Protein AF-D2V2L0-F1 (afdb_monomer_lite)

Structure (mmCIF, N/CA/C/O backbone):
data_AF-D2V2L0-F1
#
_entry.id   AF-D2V2L0-F1
#
loop_
_atom_site.group_PDB
_atom_site.id
_atom_site.type_symbol
_atom_site.label_atom_id
_atom_site.label_alt_id
_atom_site.label_comp_id
_atom_site.label_asym_id
_atom_site.label_entity_id
_atom_site.label_seq_id
_atom_site.pdbx_PDB_ins_code
_atom_site.Cartn_x
_atom_site.Cartn_y
_atom_site.Cartn_z
_atom_site.occupancy
_atom_site.B_iso_or_equiv
_atom_site.auth_seq_id
_atom_site.auth_comp_id
_atom_site.auth_asym_id
_atom_site.auth_atom_id
_atom_site.pdbx_PDB_model_num
ATOM 1 N N . MET A 1 1 ? 0.608 -14.419 1.369 1.00 51.03 1 MET A N 1
ATOM 2 C CA . MET A 1 1 ? 0.044 -13.371 0.483 1.00 51.03 1 MET A CA 1
ATOM 3 C C . MET A 1 1 ? -1.424 -13.650 0.174 1.00 51.03 1 MET A C 1
ATOM 5 O O . MET A 1 1 ? -1.750 -14.780 -0.152 1.00 51.03 1 MET A O 1
ATOM 9 N N . ASP A 1 2 ? -2.301 -12.648 0.301 1.00 59.75 2 ASP A N 1
ATOM 10 C CA . ASP A 1 2 ? -3.680 -12.702 -0.222 1.00 59.75 2 ASP A CA 1
ATOM 11 C C . ASP A 1 2 ? -3.612 -12.845 -1.754 1.00 59.75 2 ASP A C 1
ATOM 13 O O . ASP A 1 2 ? -2.898 -12.073 -2.403 1.00 59.75 2 ASP A O 1
ATOM 17 N N . ASP A 1 3 ? -4.326 -13.817 -2.333 1.00 65.12 3 ASP A N 1
ATOM 18 C CA . ASP A 1 3 ? -4.292 -14.139 -3.772 1.00 65.12 3 ASP A CA 1
ATOM 19 C C . ASP A 1 3 ? -4.482 -12.898 -4.664 1.00 65.12 3 ASP A C 1
ATOM 21 O O . ASP A 1 3 ? -3.938 -12.807 -5.766 1.00 65.12 3 ASP A O 1
ATOM 25 N N . LYS A 1 4 ? -5.214 -11.890 -4.177 1.00 64.75 4 LYS A N 1
ATOM 26 C CA . LYS A 1 4 ? -5.497 -10.653 -4.920 1.00 64.75 4 LYS A CA 1
ATOM 27 C C . LYS A 1 4 ? -4.318 -9.687 -4.960 1.00 64.75 4 LYS A C 1
ATOM 29 O O . LYS A 1 4 ? -4.199 -8.914 -5.911 1.00 64.75 4 LYS A O 1
ATOM 34 N N . VAL A 1 5 ? -3.461 -9.710 -3.943 1.00 65.12 5 VAL A N 1
ATOM 35 C CA . VAL A 1 5 ? -2.229 -8.909 -3.892 1.00 65.12 5 VAL A CA 1
ATOM 36 C C . VAL A 1 5 ? -1.216 -9.468 -4.874 1.00 65.12 5 VAL A C 1
ATOM 38 O O . VAL A 1 5 ? -0.637 -8.715 -5.656 1.00 65.12 5 VAL A O 1
ATOM 41 N N . GLU A 1 6 ? -1.057 -10.790 -4.879 1.00 68.88 6 GLU A N 1
ATOM 42 C CA . GLU A 1 6 ? -0.180 -11.472 -5.827 1.00 68.88 6 GLU A CA 1
ATOM 43 C C . GLU A 1 6 ? -0.696 -11.299 -7.266 1.00 68.88 6 GLU A C 1
ATOM 45 O O . GLU A 1 6 ? 0.087 -11.006 -8.169 1.00 68.88 6 GLU A O 1
ATOM 50 N N . GLU A 1 7 ? -2.013 -11.358 -7.497 1.00 75.69 7 GLU A N 1
ATOM 51 C CA . GLU A 1 7 ? -2.607 -11.073 -8.810 1.00 75.69 7 GLU A CA 1
ATOM 52 C C . GLU A 1 7 ? -2.382 -9.616 -9.258 1.00 75.69 7 GLU A C 1
ATOM 54 O O . GLU A 1 7 ? -2.022 -9.365 -10.414 1.00 75.69 7 GLU A O 1
ATOM 59 N N . PHE A 1 8 ? -2.571 -8.641 -8.360 1.00 74.75 8 PHE A N 1
ATOM 60 C CA . PHE A 1 8 ? -2.353 -7.227 -8.671 1.00 74.75 8 PHE A CA 1
ATOM 61 C C . PHE A 1 8 ? -0.879 -6.943 -8.973 1.00 74.75 8 PHE A C 1
ATOM 63 O O . PHE A 1 8 ? -0.580 -6.284 -9.975 1.00 74.75 8 PHE A O 1
ATOM 70 N N . GLY A 1 9 ? 0.021 -7.475 -8.141 1.00 74.44 9 GLY A N 1
ATOM 71 C CA . GLY A 1 9 ? 1.466 -7.400 -8.322 1.00 74.44 9 GLY A CA 1
ATOM 72 C C . GLY A 1 9 ? 1.893 -8.014 -9.650 1.00 74.44 9 GLY A C 1
ATOM 73 O O . GLY A 1 9 ? 2.513 -7.332 -10.453 1.00 74.44 9 GLY A O 1
ATOM 74 N N . ASN A 1 10 ? 1.463 -9.237 -9.965 1.00 74.88 10 ASN A N 1
ATOM 75 C CA . ASN A 1 10 ? 1.812 -9.908 -11.223 1.00 74.88 10 ASN A CA 1
ATOM 76 C C . ASN A 1 10 ? 1.365 -9.152 -12.484 1.00 74.88 10 ASN A C 1
ATOM 78 O O . ASN A 1 10 ? 2.036 -9.252 -13.515 1.00 74.88 10 ASN A O 1
ATOM 82 N N . LYS A 1 11 ? 0.248 -8.415 -12.406 1.00 75.62 11 LYS A N 1
ATOM 83 C CA . LYS A 1 11 ? -0.292 -7.599 -13.507 1.00 75.62 11 LYS A CA 1
ATOM 84 C C . LYS A 1 11 ? 0.425 -6.263 -13.697 1.00 75.62 11 LYS A C 1
ATOM 86 O O . LYS A 1 11 ? 0.412 -5.744 -14.808 1.00 75.62 11 LYS A O 1
ATOM 91 N N . HIS A 1 12 ? 0.997 -5.691 -12.637 1.00 76.00 12 HIS A N 1
ATOM 92 C CA . HIS A 1 12 ? 1.536 -4.326 -12.667 1.00 76.00 12 HIS A CA 1
ATOM 93 C C . HIS A 1 12 ? 3.039 -4.240 -12.389 1.00 76.00 12 HIS A C 1
ATOM 95 O O . HIS A 1 12 ? 3.622 -3.195 -12.647 1.00 76.00 12 HIS A O 1
ATOM 101 N N . CYS A 1 13 ? 3.693 -5.304 -11.916 1.00 75.25 13 CYS A N 1
ATOM 102 C CA . CYS A 1 13 ? 5.120 -5.289 -11.591 1.00 75.25 13 CYS A CA 1
ATOM 103 C C . CYS A 1 13 ? 6.011 -5.070 -12.820 1.00 75.25 13 CYS A C 1
ATOM 105 O O . CYS A 1 13 ? 7.133 -4.600 -12.684 1.00 75.25 13 CYS A O 1
ATOM 107 N N . ASP A 1 14 ? 5.532 -5.389 -14.025 1.00 75.00 14 ASP A N 1
ATOM 108 C CA . ASP A 1 14 ? 6.360 -5.391 -15.235 1.00 75.00 14 ASP A CA 1
ATOM 109 C C . ASP A 1 14 ? 6.899 -3.997 -15.587 1.00 75.00 14 ASP A C 1
ATOM 111 O O . ASP A 1 14 ? 8.037 -3.902 -16.051 1.00 75.00 14 ASP A O 1
ATOM 115 N N . ILE A 1 15 ? 6.155 -2.932 -15.257 1.00 75.62 15 ILE A N 1
ATOM 116 C CA . ILE A 1 15 ? 6.583 -1.545 -15.489 1.00 75.62 15 ILE A CA 1
ATOM 117 C C . ILE A 1 15 ? 7.698 -1.092 -14.539 1.00 75.62 15 ILE A C 1
ATOM 119 O O . ILE A 1 15 ? 8.388 -0.137 -14.861 1.00 75.62 15 ILE A O 1
ATOM 123 N N . PHE A 1 16 ? 7.879 -1.744 -13.382 1.00 74.19 16 PHE A N 1
ATOM 124 C CA . PHE A 1 16 ? 8.850 -1.321 -12.369 1.00 74.19 16 PHE A CA 1
ATOM 125 C C . PHE A 1 16 ? 10.247 -1.799 -12.741 1.00 74.19 16 PHE A C 1
ATOM 127 O O . PHE A 1 16 ? 10.535 -2.994 -12.687 1.00 74.19 16 PHE A O 1
ATOM 134 N N . GLU A 1 17 ? 11.136 -0.896 -13.121 1.00 75.00 17 GLU A N 1
ATOM 135 C CA . GLU A 1 17 ? 12.518 -1.252 -13.438 1.00 75.00 17 GLU A CA 1
ATOM 136 C C . GLU A 1 17 ? 13.345 -1.471 -12.160 1.00 75.00 17 GLU A C 1
ATOM 138 O O . GLU A 1 17 ? 13.290 -0.687 -11.217 1.00 75.00 17 GLU A O 1
ATOM 143 N N . ILE A 1 18 ? 14.072 -2.596 -12.092 1.00 67.31 18 ILE A N 1
ATOM 144 C CA . ILE A 1 18 ? 14.776 -3.015 -10.866 1.00 67.31 18 ILE A CA 1
ATOM 145 C C . ILE A 1 18 ? 16.053 -2.189 -10.654 1.00 67.31 18 ILE A C 1
ATOM 147 O O . ILE A 1 18 ? 16.401 -1.905 -9.505 1.00 67.31 18 ILE A O 1
ATOM 151 N N . ASP A 1 19 ? 16.684 -1.758 -11.747 1.00 64.50 19 ASP A N 1
ATOM 152 C CA . ASP A 1 19 ? 18.007 -1.124 -11.764 1.00 64.50 19 ASP A CA 1
ATOM 153 C C . ASP A 1 19 ? 17.977 0.364 -12.173 1.00 64.50 19 ASP A C 1
ATOM 155 O O . ASP A 1 19 ? 19.029 0.972 -12.351 1.00 64.50 19 ASP A O 1
ATOM 159 N N . GLU A 1 20 ? 16.795 0.978 -12.313 1.00 68.62 20 GLU A N 1
ATOM 160 C CA . GLU A 1 20 ? 16.679 2.427 -12.539 1.00 68.62 20 GLU A CA 1
ATOM 161 C C . GLU A 1 20 ? 16.736 3.205 -11.212 1.00 68.62 20 GLU A C 1
ATOM 163 O O . GLU A 1 20 ? 15.976 2.930 -10.278 1.00 68.62 20 GLU A O 1
ATOM 168 N N . GLU A 1 21 ? 17.607 4.221 -11.147 1.00 58.66 21 GLU A N 1
ATOM 169 C CA . GLU A 1 21 ? 17.609 5.225 -10.069 1.00 58.66 21 GLU A CA 1
ATOM 170 C C . GLU A 1 21 ? 16.459 6.238 -10.211 1.00 58.66 21 GLU A C 1
ATOM 172 O O . GLU A 1 21 ? 15.998 6.792 -9.212 1.00 58.66 21 GLU A O 1
ATOM 177 N N . GLU A 1 22 ? 15.972 6.476 -11.433 1.00 69.12 22 GLU A N 1
ATOM 178 C CA . GLU A 1 22 ? 14.918 7.453 -11.709 1.00 69.12 22 GLU A CA 1
ATOM 179 C C . GLU A 1 22 ? 13.533 6.792 -11.711 1.00 69.12 22 GLU A C 1
ATOM 181 O O . GLU A 1 22 ? 13.238 5.888 -12.489 1.00 69.12 22 GLU A O 1
ATOM 186 N N . GLN A 1 23 ? 12.652 7.253 -10.823 1.00 68.56 23 GLN A N 1
ATOM 187 C CA . GLN A 1 23 ? 11.295 6.726 -10.726 1.00 68.56 23 GLN A CA 1
ATOM 188 C C . GLN A 1 23 ? 10.372 7.402 -11.744 1.00 68.56 23 GLN A C 1
ATOM 190 O O . GLN A 1 23 ? 10.191 8.622 -11.736 1.00 68.56 23 GLN A O 1
ATOM 195 N N . LYS A 1 24 ? 9.728 6.602 -12.597 1.00 77.56 24 LYS A N 1
ATOM 196 C CA . LYS A 1 24 ? 8.778 7.090 -13.602 1.00 77.56 24 LYS A CA 1
ATOM 197 C C . LYS A 1 24 ? 7.480 7.573 -12.936 1.00 77.56 24 LYS A C 1
ATOM 199 O O . LYS A 1 24 ? 6.938 6.911 -12.055 1.00 77.56 24 LYS A O 1
ATOM 204 N N . LEU A 1 25 ? 6.902 8.679 -13.428 1.00 77.25 25 LEU A N 1
ATOM 205 C CA . LEU A 1 25 ? 5.589 9.211 -12.988 1.00 77.25 25 LEU A CA 1
ATOM 206 C C . LEU A 1 25 ? 4.455 8.171 -13.062 1.00 77.25 25 LEU A C 1
ATOM 208 O O . LEU A 1 25 ? 3.466 8.239 -12.331 1.00 77.25 25 LEU A O 1
ATOM 212 N N . GLU A 1 26 ? 4.596 7.192 -13.951 1.00 75.56 26 GLU A N 1
ATOM 213 C CA . GLU A 1 26 ? 3.658 6.085 -14.114 1.00 75.56 26 GLU A CA 1
ATOM 214 C C . GLU A 1 26 ? 3.596 5.168 -12.879 1.00 75.56 26 GLU A C 1
ATOM 216 O O . GLU A 1 26 ? 2.538 4.595 -12.605 1.00 75.56 26 GLU A O 1
ATOM 221 N N . TYR A 1 27 ? 4.667 5.093 -12.077 1.00 78.31 27 TYR A N 1
ATOM 222 C CA . TYR A 1 27 ? 4.702 4.315 -10.831 1.00 78.31 27 TYR A CA 1
ATOM 223 C C . TYR A 1 27 ? 3.734 4.897 -9.799 1.00 78.31 27 TYR A C 1
ATOM 225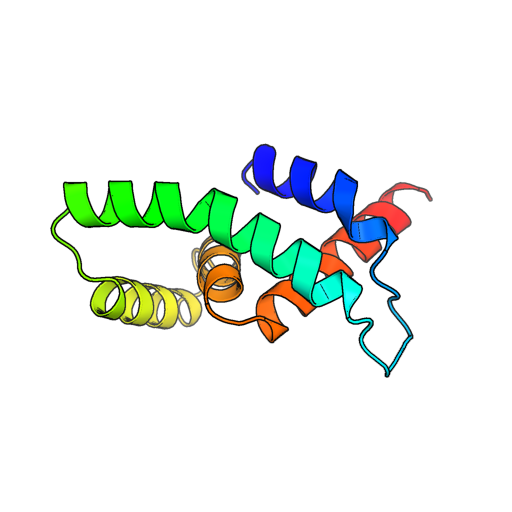 O O . TYR A 1 27 ? 2.970 4.158 -9.174 1.00 78.31 27 TYR A O 1
ATOM 233 N N . THR A 1 28 ? 3.655 6.227 -9.709 1.00 76.19 28 THR A N 1
ATOM 234 C CA . THR A 1 28 ? 2.690 6.937 -8.856 1.00 76.19 28 THR A CA 1
ATOM 235 C C . THR A 1 28 ? 1.244 6.661 -9.276 1.00 76.19 28 THR A C 1
ATOM 237 O O . THR A 1 28 ? 0.355 6.547 -8.433 1.00 76.19 28 THR A O 1
ATOM 240 N N . ASN A 1 29 ? 0.978 6.490 -10.574 1.00 78.94 29 ASN A N 1
ATOM 241 C CA . ASN A 1 29 ? -0.365 6.150 -11.055 1.00 78.94 29 ASN A CA 1
ATOM 242 C C . ASN A 1 29 ? -0.786 4.732 -10.650 1.00 78.94 29 ASN A C 1
ATOM 244 O O . ASN A 1 29 ? -1.952 4.513 -10.309 1.00 78.94 29 ASN A O 1
ATOM 248 N N . VAL A 1 30 ? 0.139 3.770 -10.676 1.00 78.62 30 VAL A N 1
ATOM 249 C CA . VAL A 1 30 ? -0.122 2.405 -10.196 1.00 78.62 30 VAL A CA 1
ATOM 250 C C . VAL A 1 30 ? -0.266 2.380 -8.678 1.00 78.62 30 VAL A C 1
ATOM 252 O O . VAL A 1 30 ? -1.198 1.746 -8.182 1.00 78.62 30 VAL A O 1
ATOM 255 N N . TYR A 1 31 ? 0.564 3.135 -7.959 1.00 76.69 31 TYR A N 1
ATOM 256 C CA . TYR A 1 31 ? 0.428 3.326 -6.518 1.00 76.69 31 TYR A CA 1
ATOM 257 C C . TYR A 1 31 ? -0.958 3.862 -6.149 1.00 76.69 31 TYR A C 1
ATOM 259 O O . TYR A 1 31 ? -1.672 3.241 -5.373 1.00 76.69 31 TYR A O 1
ATOM 267 N N . ASN A 1 32 ? -1.422 4.933 -6.796 1.00 77.19 32 ASN A N 1
ATOM 268 C CA . ASN A 1 32 ? -2.747 5.502 -6.532 1.00 77.19 32 ASN A CA 1
ATOM 269 C C . ASN A 1 32 ? -3.899 4.519 -6.817 1.00 77.19 32 ASN A C 1
ATOM 271 O O . ASN A 1 32 ? -4.927 4.548 -6.138 1.00 77.19 32 ASN A O 1
ATOM 275 N N . LYS A 1 33 ? -3.755 3.647 -7.826 1.00 77.88 33 LYS A N 1
ATOM 276 C CA . LYS A 1 33 ? -4.736 2.581 -8.105 1.00 77.88 33 LYS A CA 1
ATOM 277 C C . LYS A 1 33 ? -4.730 1.510 -7.020 1.00 77.88 33 LYS A C 1
ATOM 279 O O . LYS A 1 33 ? -5.800 1.048 -6.633 1.00 77.88 33 LYS A O 1
ATOM 284 N N . PHE A 1 34 ? -3.546 1.133 -6.550 1.00 75.31 34 PHE A N 1
ATOM 285 C CA . PHE A 1 34 ? -3.372 0.178 -5.467 1.00 75.31 34 PHE A CA 1
ATOM 286 C C . PHE A 1 34 ? -3.952 0.721 -4.157 1.00 75.31 34 PHE A C 1
ATOM 288 O O . PHE A 1 34 ? -4.843 0.098 -3.587 1.00 75.31 34 PHE A O 1
ATOM 295 N N . VAL A 1 35 ? -3.557 1.934 -3.763 1.00 74.44 35 VAL A N 1
ATOM 296 C CA . VAL A 1 35 ? -4.064 2.640 -2.580 1.00 74.44 35 VAL A CA 1
ATOM 297 C C . VAL A 1 35 ? -5.593 2.697 -2.595 1.00 74.44 35 VAL A C 1
ATOM 299 O O . VAL A 1 35 ? -6.218 2.200 -1.668 1.00 74.44 35 VAL A O 1
ATOM 302 N N . LYS A 1 36 ? -6.233 3.139 -3.688 1.00 77.31 36 LYS A N 1
ATOM 303 C CA . LYS A 1 36 ? -7.709 3.185 -3.773 1.00 77.31 36 LYS A CA 1
ATOM 304 C C . LYS A 1 36 ? -8.403 1.829 -3.607 1.00 77.31 36 LYS A C 1
ATOM 306 O O . LYS A 1 36 ? -9.501 1.759 -3.045 1.00 77.31 36 LYS A O 1
ATOM 311 N N . LEU A 1 37 ? -7.806 0.756 -4.130 1.00 73.81 37 LEU A N 1
ATOM 312 C CA . LEU A 1 37 ? -8.381 -0.591 -4.057 1.00 73.81 37 LEU A CA 1
ATOM 313 C C . LEU A 1 37 ? -8.445 -1.102 -2.609 1.00 73.81 37 LEU A C 1
ATOM 315 O O . LEU A 1 37 ? -9.344 -1.869 -2.259 1.00 73.81 37 LEU A O 1
ATOM 319 N N . PHE A 1 38 ? -7.491 -0.677 -1.785 1.00 73.38 38 PHE A N 1
ATOM 320 C CA . PHE A 1 38 ? -7.330 -1.143 -0.414 1.00 73.38 38 PHE A CA 1
ATOM 321 C C . PHE A 1 38 ? -7.848 -0.144 0.622 1.00 73.38 38 PHE A C 1
ATOM 323 O O . PHE A 1 38 ? -8.472 -0.586 1.581 1.00 73.38 38 PHE A O 1
ATOM 330 N N . GLU A 1 39 ? -7.708 1.167 0.406 1.00 74.81 39 GLU A N 1
ATOM 331 C CA . GLU A 1 39 ? -8.261 2.216 1.275 1.00 74.81 39 GLU A CA 1
ATOM 332 C C . GLU A 1 39 ? -9.755 2.020 1.499 1.00 74.81 39 GLU A C 1
ATOM 334 O O . GLU A 1 39 ? -10.196 2.028 2.637 1.00 74.81 39 GLU A O 1
ATOM 339 N N . SER A 1 40 ? -10.529 1.750 0.445 1.00 73.06 40 SER A N 1
ATOM 340 C CA . SER A 1 40 ? -11.978 1.535 0.578 1.00 73.06 40 SER A CA 1
ATOM 341 C C . SER A 1 40 ? -12.333 0.362 1.503 1.00 73.06 40 SER A C 1
ATOM 343 O O . SER A 1 40 ? -13.263 0.462 2.301 1.00 73.06 40 SER A O 1
ATOM 345 N N . LYS A 1 41 ? -11.566 -0.734 1.453 1.00 71.50 41 LYS A N 1
ATOM 346 C CA . LYS A 1 41 ? -11.767 -1.903 2.324 1.00 71.50 41 LYS A CA 1
ATOM 347 C C . LYS A 1 41 ? -11.260 -1.677 3.739 1.00 71.50 41 LYS A C 1
ATOM 349 O O . LYS A 1 41 ? -11.918 -2.091 4.690 1.00 71.50 41 LYS A O 1
ATOM 354 N N . VAL A 1 42 ? -10.084 -1.068 3.877 1.00 73.31 42 VAL A N 1
ATOM 355 C CA . VAL A 1 42 ? -9.487 -0.759 5.179 1.00 73.31 42 VAL A CA 1
ATOM 356 C C . VAL A 1 42 ? -10.375 0.246 5.903 1.00 73.31 42 VAL A C 1
ATOM 358 O O . VAL A 1 42 ? -10.715 0.025 7.056 1.00 73.31 42 VAL A O 1
ATOM 361 N N . GLU A 1 43 ? -10.853 1.282 5.221 1.00 76.81 43 GLU A N 1
ATOM 362 C CA . GLU A 1 43 ? -11.772 2.270 5.781 1.00 76.81 43 GLU A CA 1
ATOM 363 C C . GLU A 1 43 ? -13.098 1.632 6.223 1.00 76.81 43 GLU A C 1
ATOM 365 O O . GLU A 1 43 ? -13.592 1.944 7.307 1.00 76.81 43 GLU A O 1
ATOM 370 N N . GLU A 1 44 ? -13.659 0.704 5.440 1.00 78.75 44 GLU A N 1
ATOM 371 C CA . GLU A 1 44 ? -14.867 -0.036 5.824 1.00 78.75 44 GLU A CA 1
ATOM 372 C C . GLU A 1 44 ? -14.632 -0.929 7.057 1.00 78.75 44 GLU A C 1
ATOM 374 O O . GLU A 1 44 ? -15.423 -0.896 8.002 1.00 78.75 44 GLU A O 1
ATOM 379 N N . LEU A 1 45 ? -13.514 -1.661 7.105 1.00 75.56 45 LEU A N 1
ATOM 380 C CA . LEU A 1 45 ? -13.114 -2.488 8.252 1.00 75.56 45 LEU A CA 1
ATOM 381 C C . LEU A 1 45 ? -12.866 -1.661 9.520 1.00 75.56 45 LEU A C 1
ATOM 383 O O . LEU A 1 45 ? -13.309 -2.039 10.606 1.00 75.56 45 LEU A O 1
AT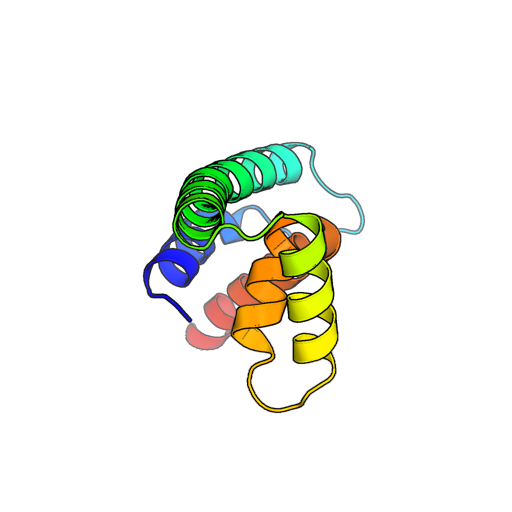OM 387 N N . LEU A 1 46 ? -12.171 -0.531 9.389 1.00 79.19 46 LEU A N 1
ATOM 388 C CA . LEU A 1 46 ? -11.878 0.382 10.491 1.00 79.19 46 LEU A CA 1
ATOM 389 C C . LEU A 1 46 ? -13.159 1.013 11.037 1.00 79.19 46 LEU A C 1
ATOM 391 O O . LEU A 1 46 ? -13.368 1.010 12.250 1.00 79.19 46 LEU A O 1
ATOM 395 N N . LYS A 1 47 ? -14.066 1.449 10.152 1.00 80.25 47 LYS A N 1
ATOM 396 C CA . LYS A 1 47 ? -15.395 1.952 10.532 1.00 80.25 47 LYS A CA 1
ATOM 397 C C . LYS A 1 47 ? -16.218 0.898 11.267 1.00 80.25 47 LYS A C 1
ATOM 399 O O . LYS A 1 47 ? -16.819 1.219 12.287 1.00 80.25 47 LYS A O 1
ATOM 404 N N . GLN A 1 48 ? -16.223 -0.349 10.793 1.00 81.81 48 GLN A N 1
ATOM 405 C CA . GLN A 1 48 ? -16.933 -1.448 11.461 1.00 81.81 48 GLN A CA 1
ATOM 406 C C . GLN A 1 48 ? -16.376 -1.746 12.858 1.00 81.81 48 GLN A C 1
ATOM 408 O O . GLN A 1 48 ? -17.141 -2.072 13.764 1.00 81.81 48 GLN A O 1
ATOM 413 N N . LYS A 1 49 ? -15.056 -1.629 13.042 1.00 80.12 49 LYS A N 1
ATOM 414 C CA . LYS A 1 49 ? -14.388 -1.867 14.329 1.00 80.12 49 LYS A CA 1
ATOM 415 C C . LYS A 1 49 ? -14.324 -0.633 15.236 1.00 80.12 49 LYS A C 1
ATOM 417 O O . LYS A 1 49 ? -13.911 -0.767 16.382 1.00 80.12 49 LYS A O 1
ATOM 422 N N . GLY A 1 50 ? -14.731 0.542 14.750 1.00 83.50 50 GLY A N 1
ATOM 423 C CA . GLY A 1 50 ? -14.641 1.805 15.488 1.00 83.50 50 GLY A CA 1
ATOM 424 C C . GLY A 1 50 ? -13.204 2.274 15.737 1.00 83.50 50 GLY A C 1
ATOM 425 O O . GLY A 1 50 ? -12.970 2.999 16.697 1.00 83.50 50 GLY A O 1
ATOM 426 N N . VAL A 1 51 ? -12.255 1.844 14.903 1.00 82.19 51 VAL A N 1
ATOM 427 C CA . VAL A 1 51 ? -10.823 2.152 15.034 1.00 82.19 51 VAL A CA 1
ATOM 428 C C . VAL A 1 51 ? -10.472 3.302 14.098 1.00 82.19 51 VAL A C 1
ATOM 430 O O . VAL A 1 51 ? -10.902 3.326 12.943 1.00 82.19 51 VAL A O 1
ATOM 433 N N . THR A 1 52 ? -9.681 4.262 14.568 1.00 76.44 52 THR A N 1
ATOM 434 C CA . THR A 1 52 ? -9.199 5.354 13.716 1.00 76.44 52 THR A CA 1
ATOM 435 C C . THR A 1 52 ? -8.009 4.912 12.850 1.00 76.44 52 THR A C 1
ATOM 437 O O . THR A 1 52 ? -7.239 4.035 13.247 1.00 76.44 52 THR A O 1
ATOM 440 N N . PRO A 1 53 ? -7.776 5.541 11.682 1.00 69.31 53 PRO A N 1
ATOM 441 C CA . PRO A 1 53 ? -6.598 5.247 10.857 1.00 69.31 53 PRO A CA 1
ATOM 442 C C . PRO A 1 53 ? -5.263 5.421 11.599 1.00 69.31 53 PRO A C 1
ATOM 444 O O . PRO A 1 53 ? -4.301 4.709 11.331 1.00 69.31 53 PRO A O 1
ATOM 447 N N . GLN A 1 54 ? -5.207 6.355 12.552 1.00 72.12 54 GLN A N 1
ATOM 448 C CA . GLN A 1 54 ? -4.015 6.634 13.355 1.00 72.12 54 GLN A CA 1
ATOM 449 C C . GLN A 1 54 ? -3.719 5.505 14.348 1.00 72.12 54 GLN A C 1
ATOM 451 O O . GLN A 1 54 ? -2.575 5.072 14.451 1.00 72.12 54 GLN A O 1
ATOM 456 N N . GLU A 1 55 ? -4.741 4.992 15.035 1.00 75.25 55 GLU A N 1
ATOM 457 C CA . GLU A 1 55 ? -4.608 3.830 15.925 1.00 75.25 55 GLU A CA 1
ATOM 458 C C . GLU A 1 55 ? -4.212 2.578 15.139 1.00 75.25 55 GLU A C 1
ATOM 460 O O . GLU A 1 55 ? -3.329 1.832 15.556 1.00 75.25 55 GLU A O 1
ATOM 465 N N . PHE A 1 56 ? -4.802 2.392 1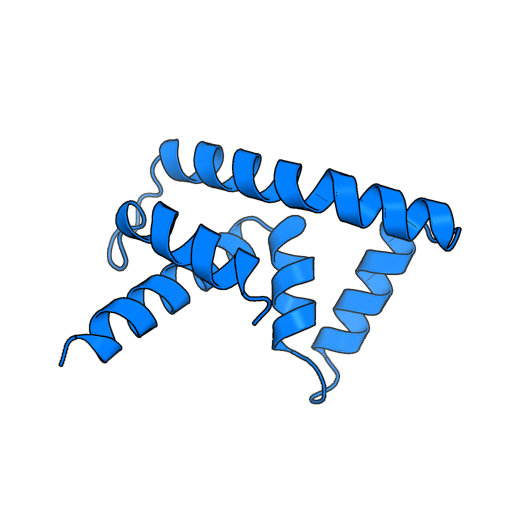3.957 1.00 78.06 56 PHE A N 1
ATOM 466 C CA . PHE A 1 56 ? -4.447 1.294 13.065 1.00 78.06 56 PHE A CA 1
ATOM 467 C C . PHE A 1 56 ? -2.981 1.347 12.620 1.00 78.06 56 PHE A C 1
ATOM 469 O O . PHE A 1 56 ? -2.299 0.325 12.649 1.00 78.06 56 PHE A O 1
ATOM 476 N N . TYR A 1 57 ? -2.478 2.530 12.258 1.00 73.25 57 TYR A N 1
ATOM 477 C CA . TYR A 1 57 ? -1.077 2.720 11.880 1.00 73.25 57 TYR A CA 1
ATOM 478 C C . TYR A 1 57 ? -0.112 2.422 13.035 1.00 73.25 57 TYR A C 1
ATOM 480 O O . TYR A 1 57 ? 0.900 1.754 12.828 1.00 73.25 57 TYR A O 1
ATOM 488 N N . ILE A 1 58 ? -0.423 2.883 14.253 1.00 78.75 58 ILE A N 1
ATOM 489 C CA . ILE A 1 58 ? 0.404 2.623 15.443 1.00 78.75 58 ILE A CA 1
ATOM 490 C C . ILE A 1 58 ? 0.485 1.121 15.720 1.00 78.75 58 ILE A C 1
ATOM 492 O O . ILE A 1 58 ? 1.579 0.609 15.957 1.00 78.75 58 ILE A O 1
ATOM 496 N N . GLU A 1 59 ? -0.640 0.409 15.636 1.00 77.50 59 GLU A N 1
ATOM 497 C CA . GLU A 1 59 ? -0.647 -1.038 15.845 1.00 77.50 59 GLU A CA 1
ATOM 498 C C . GLU A 1 59 ? 0.047 -1.804 14.724 1.00 77.50 59 GLU A C 1
ATOM 500 O O . GLU A 1 59 ? 0.799 -2.728 15.013 1.00 77.50 59 GLU A O 1
ATOM 505 N N . CYS A 1 60 ? -0.112 -1.394 13.462 1.00 75.06 60 CYS A N 1
ATOM 506 C CA . CYS A 1 60 ? 0.673 -1.969 12.369 1.00 75.06 60 CYS A CA 1
ATOM 507 C C . CYS A 1 60 ? 2.168 -1.772 12.626 1.00 75.06 60 CYS A C 1
ATOM 509 O O . CYS A 1 60 ? 2.929 -2.726 12.571 1.00 75.06 60 CYS A O 1
ATOM 511 N N . LYS A 1 61 ? 2.604 -0.564 12.991 1.00 72.75 61 LYS A N 1
ATOM 512 C CA . LYS A 1 61 ? 4.017 -0.304 13.279 1.00 72.75 61 LYS A CA 1
ATOM 513 C C . LYS A 1 61 ? 4.537 -1.159 14.440 1.00 72.75 61 LYS A C 1
ATOM 515 O O . LYS A 1 61 ? 5.601 -1.753 14.311 1.00 72.75 61 LYS A O 1
ATOM 520 N N . ARG A 1 62 ? 3.776 -1.285 15.529 1.00 76.00 62 ARG A N 1
ATOM 521 C CA . ARG A 1 62 ? 4.144 -2.151 16.659 1.00 76.00 62 ARG A CA 1
ATOM 522 C C . ARG A 1 62 ? 4.250 -3.619 16.240 1.00 76.00 62 ARG A C 1
ATOM 524 O O . ARG A 1 62 ? 5.210 -4.284 16.600 1.00 76.00 62 ARG A O 1
ATOM 531 N N . LEU A 1 63 ? 3.300 -4.106 15.441 1.00 73.31 63 LEU A N 1
ATOM 532 C CA . LEU A 1 63 ? 3.322 -5.473 14.919 1.00 73.31 63 LEU A CA 1
ATOM 533 C C . LEU A 1 63 ? 4.465 -5.703 13.918 1.00 73.31 63 LEU A C 1
ATOM 535 O O . LEU A 1 63 ? 4.950 -6.820 13.831 1.00 73.31 63 LEU A O 1
ATOM 539 N N . SER A 1 64 ? 4.935 -4.672 13.202 1.00 69.25 64 SER A N 1
ATOM 540 C CA . SER A 1 64 ? 6.097 -4.789 12.296 1.00 69.25 64 SER A CA 1
ATOM 541 C C . SER A 1 64 ? 7.396 -5.081 13.049 1.00 69.25 64 SER A C 1
ATOM 543 O O . SER A 1 64 ? 8.313 -5.698 12.510 1.00 69.25 64 SER A O 1
ATOM 545 N N . GLU A 1 65 ? 7.458 -4.632 14.304 1.00 70.94 65 GLU A N 1
ATOM 546 C CA . GLU A 1 65 ? 8.589 -4.817 15.210 1.00 70.94 65 GLU A CA 1
ATOM 547 C C . GLU A 1 65 ? 8.524 -6.180 15.935 1.00 70.94 65 GLU A C 1
ATOM 549 O O . GLU A 1 65 ? 9.518 -6.612 16.518 1.00 70.94 65 GLU A O 1
ATOM 554 N N . GLU A 1 66 ? 7.386 -6.885 15.873 1.00 69.56 66 GLU A N 1
ATOM 555 C CA . GLU A 1 66 ? 7.188 -8.228 16.427 1.00 69.56 66 GLU A CA 1
ATOM 556 C C . GLU A 1 66 ? 7.339 -9.284 15.306 1.00 69.56 66 GLU A C 1
ATOM 558 O O . GLU A 1 66 ? 6.655 -9.230 14.290 1.00 69.56 66 GLU A O 1
ATOM 563 N N . GLU A 1 67 ? 8.223 -10.279 15.470 1.00 59.78 67 GLU A N 1
ATOM 564 C CA . GLU A 1 67 ? 8.618 -11.242 14.410 1.00 59.78 67 GLU A CA 1
ATOM 565 C C . GLU A 1 67 ? 7.482 -12.106 13.809 1.00 59.78 67 GLU A C 1
ATOM 567 O O . GLU A 1 67 ? 7.728 -12.873 12.880 1.00 59.78 67 GLU A O 1
ATOM 572 N N . ASN A 1 68 ? 6.245 -12.026 14.308 1.00 57.62 68 ASN A N 1
ATOM 573 C CA . ASN A 1 68 ? 5.213 -13.023 14.012 1.00 57.62 68 ASN A CA 1
ATOM 574 C C . ASN A 1 68 ? 4.293 -12.738 12.813 1.00 57.62 68 ASN A C 1
ATOM 576 O O . ASN A 1 68 ? 3.550 -13.645 12.463 1.00 57.62 68 ASN A O 1
ATOM 580 N N . ASP A 1 69 ? 4.322 -11.566 12.163 1.00 58.41 69 ASP A N 1
ATOM 581 C CA . ASP A 1 69 ? 3.448 -11.298 10.995 1.00 58.41 69 ASP A CA 1
ATOM 582 C C . ASP A 1 69 ? 3.947 -10.142 10.091 1.00 58.41 69 ASP A C 1
ATOM 584 O O . ASP A 1 69 ? 3.193 -9.256 9.678 1.00 58.41 69 ASP A O 1
ATOM 588 N N . GLN A 1 70 ? 5.242 -10.137 9.750 1.00 64.62 70 GLN A N 1
ATOM 589 C CA . GLN A 1 70 ? 5.857 -9.048 8.970 1.00 64.62 70 GLN A CA 1
ATOM 590 C C . GLN A 1 70 ? 5.207 -8.820 7.592 1.00 64.62 70 GLN A C 1
ATOM 592 O O . GLN A 1 70 ? 4.963 -7.672 7.233 1.00 64.62 70 GLN A O 1
ATOM 597 N N . GLU A 1 71 ? 4.831 -9.871 6.848 1.00 61.75 71 GLU A N 1
ATOM 598 C CA . GLU A 1 71 ? 4.290 -9.714 5.481 1.00 61.75 71 GLU A CA 1
ATOM 599 C C . GLU A 1 71 ? 2.957 -8.943 5.432 1.00 61.75 71 GLU A C 1
ATOM 601 O O . GLU A 1 71 ? 2.727 -8.134 4.531 1.00 61.75 71 GLU A O 1
ATOM 606 N N . ILE A 1 72 ? 2.046 -9.202 6.376 1.00 65.00 72 ILE A N 1
ATOM 607 C CA . ILE A 1 72 ? 0.727 -8.543 6.404 1.00 65.00 72 ILE A CA 1
ATOM 608 C C . ILE A 1 72 ? 0.888 -7.083 6.821 1.00 65.00 72 ILE A C 1
ATOM 610 O O . ILE A 1 72 ? 0.199 -6.197 6.314 1.00 65.00 72 ILE A O 1
ATOM 614 N N . VAL A 1 73 ? 1.816 -6.827 7.733 1.00 65.25 73 VAL A N 1
ATOM 615 C CA . VAL A 1 73 ? 2.083 -5.494 8.247 1.00 65.25 73 VAL A CA 1
ATOM 616 C C . VAL A 1 73 ? 2.822 -4.633 7.225 1.00 65.25 73 VAL A C 1
ATOM 618 O O . VAL A 1 73 ? 2.429 -3.488 7.014 1.00 65.25 73 VAL A O 1
ATOM 621 N N . GLU A 1 74 ? 3.826 -5.170 6.534 1.00 64.75 74 GLU A N 1
ATOM 622 C CA . GLU A 1 74 ? 4.499 -4.490 5.420 1.00 64.75 74 GLU A CA 1
ATOM 623 C C . GLU A 1 74 ? 3.513 -4.141 4.308 1.00 64.75 74 GLU A C 1
ATOM 625 O O . GLU A 1 74 ? 3.560 -3.041 3.759 1.00 64.75 74 GLU A O 1
ATOM 630 N N . PHE A 1 75 ? 2.562 -5.033 4.031 1.00 66.81 75 PHE A N 1
ATOM 631 C CA . PHE A 1 75 ? 1.492 -4.777 3.078 1.00 66.81 75 PHE A CA 1
ATOM 632 C C . PHE A 1 75 ? 0.592 -3.606 3.505 1.00 66.81 75 PHE A C 1
ATOM 634 O O . PHE A 1 75 ? 0.238 -2.758 2.687 1.00 66.81 75 PHE A O 1
ATOM 641 N N . LEU A 1 76 ? 0.237 -3.532 4.788 1.00 69.44 76 LEU A N 1
ATOM 642 C CA . LEU A 1 76 ? -0.567 -2.437 5.333 1.00 69.44 76 LEU A CA 1
ATOM 643 C C . LEU A 1 76 ? 0.216 -1.118 5.396 1.00 69.44 76 LEU A C 1
ATOM 645 O O . LEU A 1 76 ? -0.349 -0.063 5.114 1.00 69.44 76 LEU A O 1
ATOM 649 N N . LEU A 1 77 ? 1.518 -1.167 5.687 1.00 67.19 77 LEU A N 1
ATOM 650 C CA . LEU A 1 77 ? 2.407 -0.004 5.654 1.00 67.19 77 LEU A CA 1
ATOM 651 C C . LEU A 1 77 ? 2.632 0.498 4.222 1.00 67.19 77 LEU A C 1
ATOM 653 O O . LEU A 1 77 ? 2.621 1.710 4.008 1.00 67.19 77 LEU A O 1
ATOM 657 N N . ALA A 1 78 ? 2.724 -0.399 3.234 1.00 66.69 78 ALA A N 1
ATOM 658 C CA . ALA A 1 78 ? 2.810 -0.067 1.808 1.00 66.69 78 ALA A CA 1
ATOM 659 C C . ALA A 1 78 ? 1.606 0.732 1.293 1.00 66.69 78 ALA A C 1
ATOM 661 O O . ALA A 1 78 ? 1.712 1.418 0.283 1.00 66.69 78 ALA A O 1
ATOM 662 N N . LEU A 1 79 ? 0.457 0.671 1.970 1.00 65.88 79 LEU A N 1
ATOM 663 C CA . LEU A 1 79 ? -0.703 1.506 1.640 1.00 65.88 79 LEU A CA 1
ATOM 664 C C . LEU A 1 79 ? -0.537 2.960 2.093 1.00 65.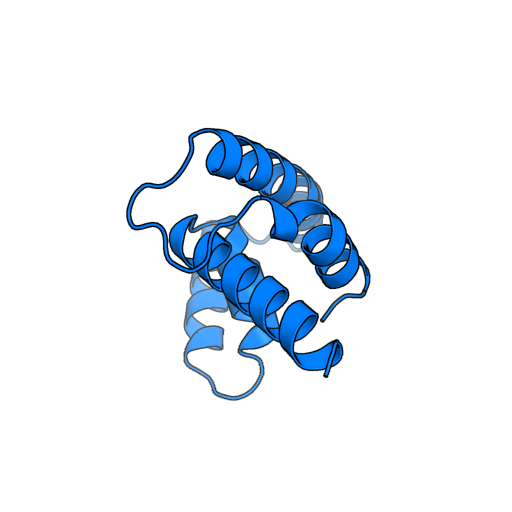88 79 LEU A C 1
ATOM 666 O O . LEU A 1 79 ? -1.190 3.846 1.548 1.00 65.88 79 LEU A O 1
ATOM 670 N N . SER A 1 80 ? 0.317 3.195 3.088 1.00 65.00 80 SER A N 1
ATOM 671 C CA . SER A 1 80 ? 0.590 4.513 3.669 1.00 65.00 80 SER A CA 1
ATOM 672 C C . SER A 1 80 ? 1.935 5.109 3.247 1.00 65.00 80 SER A C 1
ATOM 674 O O . SER A 1 80 ? 2.115 6.322 3.349 1.00 65.00 80 SER A O 1
ATOM 676 N N . ASP A 1 81 ? 2.862 4.280 2.761 1.00 70.62 81 ASP A N 1
ATOM 677 C CA . ASP A 1 81 ? 4.216 4.667 2.374 1.00 70.62 81 ASP A CA 1
ATOM 678 C C . ASP A 1 81 ? 4.557 4.149 0.968 1.00 70.62 81 ASP A C 1
ATOM 680 O O . ASP A 1 81 ? 4.697 2.947 0.712 1.00 70.62 81 ASP A O 1
ATOM 684 N N . TYR A 1 82 ? 4.740 5.098 0.052 1.00 69.94 82 TYR A N 1
ATOM 685 C CA . TYR A 1 82 ? 5.104 4.831 -1.334 1.00 69.94 82 TYR A CA 1
ATOM 686 C C . TYR A 1 82 ? 6.448 4.094 -1.469 1.00 69.94 82 TYR A C 1
ATOM 688 O O . TYR A 1 82 ? 6.602 3.260 -2.364 1.00 69.94 82 TYR A O 1
ATOM 696 N N . GLN A 1 83 ? 7.416 4.349 -0.585 1.00 69.12 83 GLN A N 1
ATOM 697 C CA . GLN A 1 83 ? 8.722 3.690 -0.624 1.00 69.12 83 GLN A CA 1
ATOM 698 C C . GLN A 1 83 ? 8.605 2.202 -0.270 1.00 69.12 83 GLN A C 1
ATOM 700 O O . GLN A 1 83 ? 9.260 1.365 -0.897 1.00 69.12 83 GLN A O 1
ATOM 705 N N . VAL A 1 84 ? 7.735 1.865 0.688 1.00 72.31 84 VAL A N 1
ATOM 706 C CA . VAL A 1 84 ? 7.439 0.473 1.065 1.00 72.31 84 VAL A CA 1
ATOM 707 C C . VAL A 1 84 ? 6.724 -0.242 -0.088 1.00 72.31 84 VAL A C 1
ATOM 709 O O . VAL A 1 84 ? 7.112 -1.348 -0.467 1.00 72.31 84 VAL A O 1
ATOM 712 N N . PHE A 1 85 ? 5.760 0.417 -0.738 1.00 73.56 85 PHE A N 1
ATOM 713 C CA . PHE A 1 85 ? 5.102 -0.111 -1.938 1.00 73.56 85 PHE A CA 1
ATOM 714 C C . PHE A 1 85 ? 6.070 -0.367 -3.101 1.00 73.56 85 PHE A C 1
ATOM 716 O O . PHE A 1 85 ? 5.997 -1.412 -3.755 1.00 73.56 85 PHE A O 1
ATOM 723 N N . TYR A 1 86 ? 6.982 0.571 -3.361 1.00 73.25 86 TYR A N 1
ATOM 724 C CA . TYR A 1 86 ? 7.985 0.437 -4.416 1.00 73.25 86 TYR A CA 1
ATOM 725 C C . TYR A 1 86 ? 8.882 -0.785 -4.183 1.00 73.25 86 TYR A C 1
ATOM 727 O O . TYR A 1 86 ? 9.074 -1.597 -5.091 1.00 73.25 86 TYR A O 1
ATOM 735 N N . ASN A 1 87 ? 9.369 -0.963 -2.953 1.00 75.69 87 ASN A N 1
ATOM 736 C CA . ASN A 1 87 ? 10.190 -2.114 -2.580 1.00 75.69 87 ASN A CA 1
ATOM 737 C C . ASN A 1 87 ? 9.418 -3.436 -2.736 1.00 75.69 87 ASN A C 1
ATOM 739 O O . ASN A 1 87 ? 9.925 -4.363 -3.370 1.00 75.69 87 ASN A O 1
ATOM 743 N N . MET A 1 88 ? 8.163 -3.493 -2.278 1.00 77.69 88 MET A N 1
ATOM 744 C CA . MET A 1 88 ? 7.295 -4.667 -2.440 1.00 77.69 88 MET A CA 1
ATOM 745 C C . MET A 1 88 ? 7.119 -5.059 -3.920 1.00 77.69 88 MET A C 1
ATOM 747 O O . MET A 1 88 ? 7.214 -6.235 -4.276 1.00 77.69 88 MET A O 1
ATOM 751 N N . MET A 1 89 ? 6.900 -4.088 -4.815 1.00 78.25 89 MET A N 1
ATOM 752 C CA . MET A 1 89 ? 6.760 -4.354 -6.254 1.00 78.25 89 MET A CA 1
ATOM 753 C C . MET A 1 89 ? 8.052 -4.893 -6.882 1.00 78.25 89 MET A C 1
ATOM 755 O O . MET A 1 89 ? 7.990 -5.805 -7.716 1.00 78.25 89 MET A O 1
ATOM 759 N N . LYS A 1 90 ? 9.221 -4.394 -6.457 1.00 77.69 90 LYS A N 1
ATOM 760 C CA . LYS A 1 90 ? 10.525 -4.924 -6.890 1.00 77.69 90 LYS A CA 1
ATOM 761 C C . LYS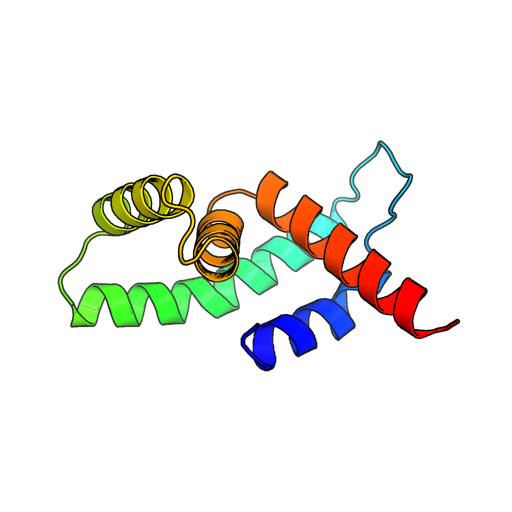 A 1 90 ? 10.716 -6.372 -6.448 1.00 77.69 90 LYS A C 1
ATOM 763 O O . LYS A 1 90 ? 11.136 -7.200 -7.254 1.00 77.69 90 LYS A O 1
ATOM 768 N N . GLU A 1 91 ? 10.357 -6.707 -5.213 1.00 78.00 91 GLU A N 1
ATOM 769 C CA . GLU A 1 91 ? 10.446 -8.080 -4.708 1.00 78.00 91 GLU A CA 1
ATOM 770 C C . GLU A 1 91 ? 9.505 -9.049 -5.427 1.00 78.00 91 GLU A C 1
ATOM 772 O O . GLU A 1 91 ? 9.888 -10.182 -5.726 1.00 78.00 91 GLU A O 1
ATOM 777 N N . ILE A 1 92 ? 8.275 -8.622 -5.731 1.00 79.50 92 ILE A N 1
ATOM 778 C CA . ILE A 1 92 ? 7.332 -9.422 -6.526 1.00 79.50 92 ILE A CA 1
ATOM 779 C C . ILE A 1 92 ? 7.903 -9.663 -7.929 1.00 79.50 92 ILE A C 1
ATOM 781 O O . ILE A 1 92 ? 7.880 -10.798 -8.414 1.00 79.50 92 ILE A O 1
ATOM 785 N N . LYS A 1 93 ? 8.488 -8.635 -8.560 1.00 79.31 93 LYS A N 1
ATOM 786 C CA . LYS A 1 93 ? 9.148 -8.771 -9.867 1.00 79.31 93 LYS A CA 1
ATOM 787 C C . LYS A 1 93 ? 10.335 -9.738 -9.813 1.00 79.31 93 LYS A C 1
ATOM 789 O O . LYS A 1 93 ? 10.449 -10.604 -10.680 1.00 79.31 93 LYS A O 1
ATOM 794 N N . LEU A 1 94 ? 11.180 -9.644 -8.785 1.00 78.62 94 LEU A N 1
ATOM 795 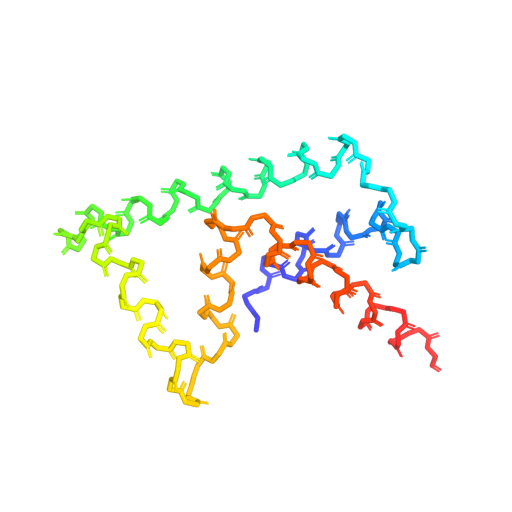C CA . LEU A 1 94 ? 12.306 -10.559 -8.565 1.00 78.62 94 LEU A CA 1
ATOM 796 C C . LEU A 1 94 ? 11.838 -12.009 -8.381 1.00 78.62 94 LEU A C 1
ATOM 798 O O . LEU A 1 94 ? 12.382 -12.912 -9.014 1.00 78.62 94 LEU A O 1
ATOM 802 N N . ARG A 1 95 ? 10.786 -12.242 -7.585 1.00 77.75 95 ARG A N 1
ATOM 803 C CA . ARG A 1 95 ? 10.181 -13.575 -7.414 1.00 77.75 95 ARG A CA 1
ATOM 804 C C . ARG A 1 95 ? 9.600 -14.119 -8.724 1.00 77.75 95 ARG A C 1
ATOM 806 O O . ARG A 1 95 ? 9.759 -15.305 -9.006 1.00 77.75 95 ARG A O 1
ATOM 813 N N . LYS A 1 96 ? 8.964 -13.270 -9.539 1.00 74.06 96 LYS A N 1
ATOM 814 C CA . LYS A 1 96 ? 8.437 -13.635 -10.867 1.00 74.06 96 LYS A CA 1
ATOM 815 C C . LYS A 1 96 ? 9.557 -14.046 -11.829 1.00 74.06 96 LYS A C 1
ATOM 817 O O . LYS A 1 96 ? 9.410 -15.048 -12.521 1.00 74.06 96 LYS A O 1
ATOM 822 N N . LEU A 1 97 ? 10.682 -13.327 -11.827 1.00 72.62 97 LEU A N 1
ATOM 823 C CA . LEU A 1 97 ? 11.868 -13.645 -12.634 1.00 72.62 97 LEU A CA 1
ATOM 824 C C . LEU A 1 97 ? 12.580 -14.921 -12.152 1.00 72.62 97 LEU A C 1
ATOM 826 O O . LEU A 1 97 ? 12.991 -15.738 -12.970 1.00 72.62 97 LEU A O 1
ATOM 830 N N . GLY A 1 98 ? 12.679 -15.130 -10.835 1.00 63.69 98 GLY A N 1
ATOM 831 C CA . GLY A 1 98 ? 13.297 -16.324 -10.245 1.00 63.69 98 GLY A CA 1
ATOM 832 C C . GLY A 1 98 ? 12.489 -17.614 -10.426 1.00 63.69 98 GLY A C 1
ATOM 833 O O . GLY A 1 98 ? 13.070 -18.691 -10.448 1.00 63.69 98 GLY A O 1
ATOM 834 N N . LYS A 1 99 ? 11.163 -17.526 -10.609 1.00 52.81 99 LYS A N 1
ATOM 835 C CA . LYS A 1 99 ? 10.295 -18.670 -10.959 1.00 52.81 99 LYS A CA 1
ATOM 836 C C . LYS A 1 99 ? 10.338 -19.043 -12.456 1.00 52.81 99 LYS A C 1
ATOM 838 O O . LYS A 1 99 ? 9.663 -19.991 -12.848 1.00 52.81 99 LYS A O 1
ATOM 843 N N . GLN A 1 100 ? 11.070 -18.297 -13.294 1.00 48.91 100 GLN A N 1
ATOM 844 C CA . GLN A 1 100 ? 11.241 -18.572 -14.732 1.00 48.91 100 GLN A CA 1
ATOM 845 C C . GLN A 1 100 ? 12.577 -19.261 -15.088 1.00 48.91 100 GLN A C 1
ATOM 847 O O . GLN A 1 100 ? 12.862 -19.424 -16.276 1.00 48.91 100 GLN A O 1
ATOM 852 N N . GLN A 1 101 ? 13.374 -19.679 -14.097 1.00 39.41 101 GLN A N 1
ATOM 853 C CA . GLN A 1 101 ? 14.546 -20.554 -14.272 1.00 39.41 101 GLN A CA 1
ATOM 854 C C . GLN A 1 101 ? 14.246 -21.966 -13.771 1.00 39.41 101 GLN A C 1
ATOM 856 O O . GLN A 1 101 ? 14.765 -22.915 -14.398 1.00 39.41 101 GLN A O 1
#

Radius of gyration: 14.52 Å; chains: 1; bounding box: 35×30×32 Å

pLDDT: mean 71.74, std 7.52, range [39.41, 83.5]

Organism: Naegleria gruberi (NCBI:txid5762)

Sequence (101 aa):
MDDKVEEFGNKHCDIFEIDEEEQKLEYTNVYNKFVKLFESKVEELLKQKGVTPQEFYIECKRLSEEENDQEIVEFLLALSDYQVFYNMMKEIKLRKLGKQQ

Secondary structure (DSSP, 8-state):
--HHHHHHHHHHGGG--SS-SSPPHHHHHHHHHHHHHHHHHHHHHHHHHT--HHHHHHHHHHHHTSTT-HHHHHHHHHTT-HHHHHHHHHHHHHHHHHTT-

InterPro domains:
  IPR023379 BART domain [PF11527] (4-95)
  IPR038888 Cilia- and flagella-associated protein 36 [PTHR21532] (5-91)
  IPR042541 BART domain superfamily [G3DSA:1.20.1520.10] (2-100)

Foldseek 3Di:
DPPVVLVLLVVPLVPQDLPDPDDDPVLVVSLVVLLVVVVVVVVVVCVVVVHDPVNVLVVLVVVCVPPPPVVVSLVVVVSVDVVSVSVVSSVSVVVVVVVVD